Protein AF-A0A645HI47-F1 (afdb_monomer_lite)

Organism: NCBI:txid1076179

Structure (mmCIF, N/CA/C/O backbone):
data_AF-A0A645HI47-F1
#
_entry.id   AF-A0A645HI47-F1
#
loop_
_atom_site.group_PDB
_atom_site.id
_atom_site.type_symbol
_atom_site.label_atom_id
_atom_site.label_alt_id
_atom_site.label_comp_id
_atom_site.label_asym_id
_atom_site.label_entity_id
_atom_site.label_seq_id
_atom_site.pdbx_PDB_ins_code
_atom_site.Cartn_x
_atom_site.Cartn_y
_atom_site.Cartn_z
_atom_site.occupancy
_atom_site.B_iso_or_equiv
_atom_site.auth_seq_id
_atom_site.auth_comp_id
_atom_site.auth_asym_id
_atom_site.auth_atom_id
_atom_site.pdbx_PDB_model_num
ATOM 1 N N . MET A 1 1 ? 8.444 9.941 -6.832 1.00 94.00 1 MET A N 1
ATOM 2 C CA . MET A 1 1 ? 8.733 10.321 -5.433 1.00 94.00 1 MET A CA 1
ATOM 3 C C . MET A 1 1 ? 9.343 9.112 -4.758 1.00 94.00 1 MET A C 1
ATOM 5 O O . MET A 1 1 ? 8.870 8.019 -5.022 1.00 94.00 1 MET A O 1
ATOM 9 N N . ILE A 1 2 ? 10.394 9.292 -3.958 1.00 96.94 2 ILE A N 1
ATOM 10 C CA . ILE A 1 2 ? 11.002 8.192 -3.197 1.00 96.94 2 ILE A CA 1
ATOM 11 C C . ILE A 1 2 ? 10.510 8.281 -1.752 1.00 96.94 2 ILE A C 1
ATOM 13 O O . ILE A 1 2 ? 10.549 9.366 -1.173 1.00 96.94 2 ILE A O 1
ATOM 17 N N . ILE A 1 3 ? 10.036 7.162 -1.205 1.00 96.69 3 ILE A N 1
ATOM 18 C CA . ILE A 1 3 ? 9.585 7.006 0.183 1.00 96.69 3 ILE A CA 1
ATOM 19 C C . ILE A 1 3 ? 10.352 5.831 0.785 1.00 96.69 3 ILE A C 1
ATOM 21 O O . ILE A 1 3 ? 10.407 4.766 0.177 1.00 96.69 3 ILE A O 1
ATOM 25 N N . GLU A 1 4 ? 10.940 6.020 1.963 1.00 96.31 4 GLU A N 1
ATOM 26 C CA . GLU A 1 4 ? 11.703 4.986 2.671 1.00 96.31 4 GLU A CA 1
ATOM 27 C C . GLU A 1 4 ? 11.045 4.715 4.027 1.00 96.31 4 GLU A C 1
ATOM 29 O O . GLU A 1 4 ? 11.007 5.601 4.884 1.00 96.31 4 GLU A O 1
ATOM 34 N N . LYS A 1 5 ? 10.475 3.517 4.200 1.00 93.94 5 LYS A N 1
ATOM 35 C CA . LYS A 1 5 ? 9.763 3.076 5.413 1.00 93.94 5 LYS A CA 1
ATOM 36 C C . LYS A 1 5 ? 9.768 1.555 5.508 1.00 93.94 5 LYS A C 1
ATOM 38 O O . LYS A 1 5 ? 9.758 0.897 4.479 1.00 93.94 5 LYS A O 1
ATOM 43 N N . TYR A 1 6 ? 9.711 1.010 6.725 1.00 93.88 6 TYR A N 1
ATOM 44 C CA . TYR A 1 6 ? 9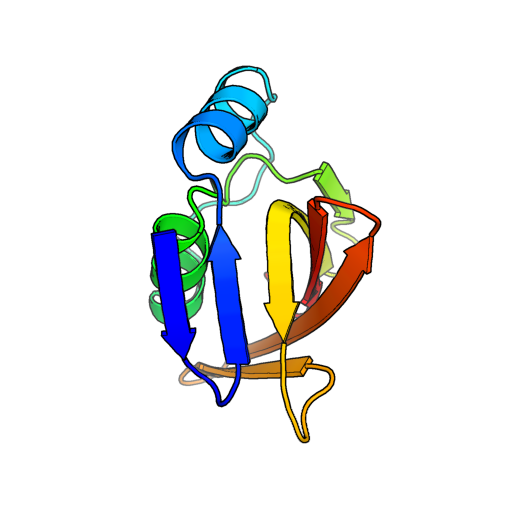.599 -0.440 6.964 1.00 93.88 6 TYR A CA 1
ATOM 45 C C . TYR A 1 6 ? 10.712 -1.271 6.289 1.00 93.88 6 TYR A C 1
ATOM 47 O O . TYR A 1 6 ? 10.477 -2.389 5.844 1.00 93.88 6 TYR A O 1
ATOM 55 N N . ASP A 1 7 ? 11.911 -0.693 6.159 1.00 94.12 7 ASP A N 1
ATOM 56 C CA . ASP A 1 7 ? 13.041 -1.249 5.395 1.00 94.12 7 ASP A CA 1
ATOM 57 C C . ASP A 1 7 ? 12.728 -1.517 3.907 1.00 94.12 7 ASP A C 1
ATOM 59 O O . ASP A 1 7 ? 13.327 -2.377 3.254 1.00 94.12 7 ASP A O 1
ATOM 63 N N . TRP A 1 8 ? 11.790 -0.743 3.361 1.00 96.38 8 TRP A N 1
ATOM 64 C CA . TRP A 1 8 ? 11.462 -0.668 1.946 1.00 96.38 8 TRP A CA 1
ATOM 65 C C . TRP A 1 8 ? 11.764 0.716 1.386 1.00 96.38 8 TRP A C 1
ATOM 67 O O . TRP A 1 8 ? 11.560 1.745 2.036 1.00 96.38 8 TRP A O 1
ATOM 77 N N . LYS A 1 9 ? 12.168 0.732 0.119 1.00 97.50 9 LYS A N 1
ATOM 78 C CA . LYS A 1 9 ? 12.279 1.918 -0.719 1.00 97.50 9 LYS A CA 1
ATOM 79 C C . LYS A 1 9 ? 11.234 1.857 -1.825 1.00 97.50 9 LYS A C 1
ATOM 81 O O . LYS A 1 9 ? 11.327 1.042 -2.741 1.00 97.50 9 LYS A O 1
ATOM 86 N N . PHE A 1 10 ? 10.262 2.757 -1.768 1.00 97.50 10 PHE A N 1
ATOM 87 C CA . PHE A 1 10 ? 9.198 2.892 -2.756 1.00 97.50 10 PHE A CA 1
ATOM 88 C C . PHE A 1 10 ? 9.517 4.041 -3.703 1.00 97.50 10 PHE A C 1
ATOM 90 O O . PHE A 1 10 ? 9.652 5.188 -3.277 1.00 97.50 10 PHE A O 1
ATOM 97 N N . ASN A 1 11 ? 9.613 3.755 -4.997 1.00 98.06 11 ASN A N 1
ATOM 98 C CA . ASN A 1 11 ? 9.690 4.772 -6.034 1.00 98.06 11 ASN A CA 1
ATOM 99 C C . ASN A 1 11 ? 8.332 4.882 -6.722 1.00 98.06 11 ASN A C 1
ATOM 101 O O . ASN A 1 11 ? 7.981 4.031 -7.530 1.00 98.06 11 ASN A O 1
ATOM 105 N N . VAL A 1 12 ? 7.580 5.930 -6.397 1.00 98.19 12 VAL A N 1
ATOM 106 C CA . VAL A 1 12 ? 6.167 6.072 -6.759 1.00 98.19 12 VAL A CA 1
ATOM 107 C C . VAL A 1 12 ? 5.948 7.218 -7.742 1.00 98.19 12 VAL A C 1
ATOM 109 O O . VAL A 1 12 ? 6.380 8.353 -7.508 1.00 98.19 12 VAL A O 1
ATOM 112 N N . ASP A 1 13 ? 5.205 6.964 -8.812 1.00 98.25 13 ASP A N 1
ATOM 113 C CA . ASP A 1 13 ? 4.567 7.997 -9.625 1.00 98.25 13 ASP A CA 1
ATOM 114 C C . ASP A 1 13 ? 3.226 8.384 -8.982 1.00 98.25 13 ASP A C 1
ATOM 116 O O . ASP A 1 13 ? 2.177 7.791 -9.249 1.00 98.25 13 ASP A O 1
ATOM 120 N N . ILE A 1 14 ? 3.275 9.373 -8.086 1.00 97.50 14 ILE A N 1
ATOM 121 C CA . ILE A 1 14 ? 2.115 9.819 -7.299 1.00 97.50 14 ILE A CA 1
ATOM 122 C C . ILE A 1 14 ? 1.001 10.357 -8.197 1.00 97.50 14 ILE A C 1
ATOM 124 O O . ILE A 1 14 ? -0.165 10.043 -7.974 1.00 97.50 14 ILE A O 1
ATOM 128 N N . GLN A 1 15 ? 1.340 11.131 -9.231 1.00 97.12 15 GLN A N 1
ATOM 129 C CA . GLN A 1 15 ? 0.339 11.743 -10.109 1.00 97.12 15 GLN A CA 1
ATOM 130 C C . GLN A 1 15 ? -0.424 10.677 -10.892 1.00 97.12 15 GLN A C 1
ATOM 132 O O . GLN A 1 15 ? -1.655 10.711 -10.962 1.00 97.12 15 GLN A O 1
ATOM 137 N N . LYS A 1 16 ? 0.298 9.699 -11.449 1.00 97.62 16 LYS A N 1
ATOM 138 C CA . LYS A 1 16 ? -0.327 8.607 -12.193 1.00 97.62 16 LYS A CA 1
ATOM 139 C C . LYS A 1 16 ? -1.106 7.666 -11.277 1.00 97.62 16 LYS A C 1
ATOM 141 O O . LYS A 1 16 ? -2.196 7.239 -11.651 1.00 97.62 16 LYS A O 1
ATOM 146 N N . THR A 1 17 ? -0.597 7.405 -10.073 1.00 97.94 17 THR A N 1
ATOM 147 C CA . THR A 1 17 ? -1.306 6.609 -9.062 1.00 97.94 17 THR A CA 1
ATOM 148 C C . THR A 1 17 ? -2.619 7.288 -8.668 1.00 97.94 17 THR A C 1
ATOM 150 O O . THR A 1 17 ? -3.681 6.707 -8.861 1.00 97.94 17 THR A O 1
ATOM 153 N N . GLN A 1 18 ? -2.603 8.558 -8.260 1.00 97.69 18 GLN A N 1
ATOM 154 C CA . GLN A 1 18 ? -3.824 9.290 -7.899 1.00 97.69 18 GLN A CA 1
ATOM 155 C C . GLN A 1 18 ? -4.831 9.379 -9.057 1.00 97.69 18 GLN A C 1
ATOM 157 O O . GLN A 1 18 ? -6.036 9.237 -8.846 1.00 97.69 18 GLN A O 1
ATOM 162 N N . SER A 1 19 ? -4.358 9.563 -10.297 1.00 97.06 19 SER A N 1
ATOM 163 C CA . SER A 1 19 ? -5.224 9.558 -11.483 1.00 97.06 19 SER A CA 1
ATOM 164 C C . SER A 1 19 ? -5.946 8.218 -11.675 1.00 97.06 19 SER A C 1
ATOM 166 O O . SER A 1 19 ? -7.129 8.204 -12.024 1.00 97.06 19 SER A O 1
ATOM 168 N N . MET A 1 20 ? -5.272 7.099 -11.395 1.00 95.56 20 MET A N 1
ATOM 169 C CA . MET A 1 20 ? -5.863 5.761 -11.436 1.00 95.56 20 MET A CA 1
ATOM 170 C C . MET A 1 20 ? -6.994 5.607 -10.406 1.00 95.56 20 MET A C 1
ATOM 172 O O . MET A 1 20 ? -8.079 5.153 -10.768 1.00 95.56 20 MET A O 1
ATOM 176 N N . TYR A 1 21 ? -6.789 6.049 -9.160 1.00 96.75 21 TYR A N 1
ATOM 177 C CA . TYR A 1 21 ? -7.817 6.009 -8.105 1.00 96.75 21 TYR A CA 1
ATOM 178 C C . TYR A 1 21 ? -8.969 6.999 -8.337 1.00 96.75 21 TYR A C 1
ATOM 180 O O . TYR A 1 21 ? -10.114 6.736 -7.955 1.00 96.75 21 TYR A O 1
ATOM 188 N N . GLY A 1 22 ? -8.720 8.116 -9.025 1.00 92.88 22 GLY A N 1
ATOM 189 C CA . GLY A 1 22 ? -9.757 9.082 -9.399 1.00 92.88 22 GLY A CA 1
ATOM 190 C C . GLY A 1 22 ? -10.917 8.456 -10.184 1.00 92.88 22 GLY A C 1
ATOM 191 O O . GLY A 1 22 ? -12.069 8.828 -9.968 1.00 92.88 22 GLY A O 1
ATOM 192 N N . ASN A 1 23 ? -10.628 7.446 -11.009 1.00 89.38 23 ASN A N 1
ATOM 193 C CA . ASN A 1 23 ? -11.606 6.777 -11.873 1.00 89.38 23 ASN A CA 1
ATOM 194 C C . ASN A 1 23 ? -12.290 5.555 -11.234 1.00 89.38 23 ASN A C 1
ATOM 196 O O . ASN A 1 23 ? -13.154 4.945 -11.862 1.00 89.38 23 ASN A O 1
ATOM 200 N N . ARG A 1 24 ? -11.910 5.174 -10.009 1.00 92.56 24 ARG A N 1
ATOM 201 C CA . ARG A 1 24 ? -12.440 3.979 -9.339 1.00 92.56 24 ARG A CA 1
ATOM 202 C C . ARG A 1 24 ? -13.688 4.263 -8.518 1.00 92.56 24 ARG A C 1
ATOM 2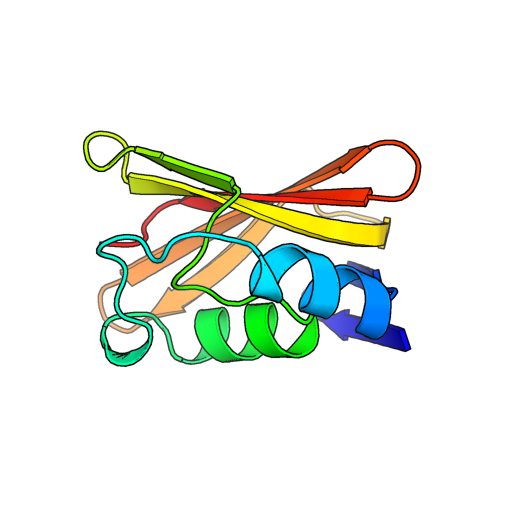04 O O . ARG A 1 24 ? -13.863 5.362 -7.974 1.00 92.56 24 ARG A O 1
ATOM 211 N N . VAL A 1 25 ? -14.528 3.236 -8.420 1.00 91.25 25 VAL A N 1
ATOM 212 C CA . VAL A 1 25 ? -15.717 3.208 -7.565 1.00 91.25 25 VAL A CA 1
ATOM 213 C C . VAL A 1 25 ? -15.278 2.977 -6.121 1.00 91.25 25 VAL A C 1
ATOM 215 O O . VAL A 1 25 ? -14.345 2.221 -5.865 1.00 91.25 25 VAL A O 1
ATOM 218 N N . LYS A 1 26 ? -15.938 3.660 -5.184 1.00 92.75 26 LYS A N 1
ATOM 219 C CA . LYS A 1 26 ? -15.705 3.445 -3.756 1.00 92.75 26 LYS A CA 1
ATOM 220 C C . LYS A 1 26 ? -16.261 2.091 -3.310 1.00 92.75 26 LYS A C 1
ATOM 222 O O . LYS A 1 26 ? -17.356 1.721 -3.724 1.00 92.75 26 LYS A O 1
ATOM 227 N N . SER A 1 27 ? -15.520 1.403 -2.453 1.00 88.94 27 SER A N 1
ATOM 228 C CA . SER A 1 27 ? -15.931 0.191 -1.741 1.00 88.94 27 SER A CA 1
ATOM 229 C C . SER A 1 27 ? -16.444 0.533 -0.338 1.00 88.94 27 SER A C 1
ATOM 231 O O . SER A 1 27 ? -16.327 1.670 0.114 1.00 88.94 27 SER A O 1
ATOM 233 N N . GLU A 1 28 ? -16.990 -0.451 0.377 1.00 88.38 28 GLU A N 1
ATOM 234 C CA . GLU A 1 28 ? -17.458 -0.307 1.769 1.00 88.38 28 GLU A CA 1
ATOM 235 C C . GLU A 1 28 ? -16.306 -0.350 2.797 1.00 88.38 28 GLU A C 1
ATOM 237 O O . GLU A 1 28 ? -16.454 -0.853 3.907 1.00 88.38 28 GLU A O 1
ATOM 242 N N . ILE A 1 29 ? -15.142 0.191 2.430 1.00 88.88 29 ILE A N 1
ATOM 243 C CA . ILE A 1 29 ? -13.986 0.355 3.313 1.00 88.88 29 ILE A CA 1
ATOM 244 C C . ILE A 1 29 ? -13.983 1.803 3.789 1.00 88.88 29 ILE A C 1
ATOM 246 O O . ILE A 1 29 ? -13.962 2.726 2.979 1.00 88.88 29 ILE A O 1
ATOM 250 N N . TYR A 1 30 ? -13.979 2.001 5.104 1.00 89.06 30 TYR A N 1
ATOM 251 C CA . TYR A 1 30 ? -13.992 3.327 5.716 1.00 89.06 30 TYR A CA 1
ATOM 252 C C . TYR A 1 30 ? -12.616 3.664 6.286 1.00 89.06 30 TYR A C 1
ATOM 254 O O . TYR A 1 30 ? -12.176 3.034 7.244 1.00 89.06 30 TYR A O 1
ATOM 262 N N . ALA A 1 31 ? -11.942 4.690 5.758 1.00 89.62 31 ALA A N 1
ATOM 263 C CA . ALA A 1 31 ? -10.591 5.058 6.200 1.00 89.62 31 ALA A CA 1
ATOM 264 C C . ALA A 1 31 ? -10.502 5.294 7.723 1.00 89.62 31 ALA A C 1
ATOM 266 O O . ALA A 1 31 ? -9.559 4.864 8.381 1.00 89.62 31 ALA A O 1
ATOM 267 N N . GLN A 1 32 ? -11.523 5.924 8.310 1.00 91.12 32 GLN A N 1
ATOM 268 C CA . GLN A 1 32 ? -11.593 6.216 9.744 1.00 91.12 32 GLN A CA 1
ATOM 269 C C . GLN A 1 32 ? -11.734 4.979 10.637 1.00 91.12 32 GLN A C 1
ATOM 271 O O . GLN A 1 32 ? -11.499 5.079 11.840 1.00 91.12 32 GLN A O 1
ATOM 276 N N . SER A 1 33 ? -12.159 3.839 10.083 1.00 89.94 33 SER A N 1
ATOM 277 C CA . SER A 1 33 ? -12.227 2.589 10.835 1.00 89.94 33 SER A CA 1
ATOM 278 C C . SER A 1 33 ? -10.924 1.808 10.766 1.00 89.94 33 SER A C 1
ATOM 280 O O . SER A 1 33 ? -10.834 0.796 11.444 1.00 89.94 33 SER A O 1
ATOM 282 N N . GLN A 1 34 ? -9.929 2.239 9.985 1.00 92.25 34 GLN A N 1
ATOM 283 C CA . GLN A 1 34 ? -8.669 1.523 9.783 1.00 92.25 34 GLN A CA 1
ATOM 284 C C . GLN A 1 34 ? -7.548 2.048 10.686 1.00 92.25 34 GLN A C 1
ATOM 286 O O . GLN A 1 34 ? -7.665 3.099 11.320 1.00 92.25 34 GLN A O 1
ATOM 291 N N . LEU A 1 35 ? -6.439 1.301 10.765 1.00 93.81 35 LEU A N 1
ATOM 292 C CA . LEU A 1 35 ? -5.247 1.778 11.466 1.00 93.81 35 LEU A CA 1
ATOM 293 C C . LEU A 1 35 ? -4.748 3.066 10.804 1.00 93.81 35 LEU A C 1
ATOM 295 O O . LEU A 1 35 ? -4.475 3.089 9.606 1.00 93.81 35 LEU A O 1
ATOM 299 N N . THR A 1 36 ? -4.576 4.126 11.596 1.00 94.19 36 THR A N 1
ATOM 300 C CA . THR A 1 36 ? -4.065 5.419 11.111 1.00 94.19 36 THR A CA 1
ATOM 301 C C . THR A 1 36 ? -2.734 5.267 10.377 1.00 94.19 36 THR A C 1
ATOM 303 O O . THR A 1 36 ? -2.481 5.967 9.402 1.00 94.19 36 THR A O 1
ATOM 306 N N . GLU A 1 37 ? -1.893 4.337 10.829 1.00 95.75 37 GLU A N 1
ATOM 307 C CA . GLU A 1 37 ? -0.622 4.010 10.187 1.00 95.75 37 GLU A CA 1
ATOM 308 C C . GLU A 1 37 ? -0.807 3.485 8.756 1.00 95.75 37 GLU A C 1
ATOM 310 O O . GLU A 1 37 ? -0.185 4.023 7.841 1.00 95.75 37 GLU A O 1
ATOM 315 N N . LEU A 1 38 ? -1.729 2.536 8.544 1.00 95.81 38 LEU A N 1
ATOM 316 C CA . LEU A 1 38 ? -2.077 2.024 7.215 1.00 95.81 38 LEU A CA 1
ATOM 317 C C . LEU A 1 38 ? -2.601 3.148 6.318 1.00 95.81 38 LEU A C 1
ATOM 319 O O . LEU A 1 38 ? -2.138 3.313 5.193 1.00 95.81 38 LEU A O 1
ATOM 323 N N . VAL A 1 39 ? -3.550 3.939 6.823 1.00 96.62 39 VAL A N 1
ATOM 324 C CA . VAL A 1 39 ? -4.164 5.037 6.061 1.00 96.62 39 VAL A CA 1
ATOM 325 C C . VAL A 1 39 ? -3.104 6.045 5.619 1.00 96.62 39 VAL A C 1
ATOM 327 O O . VAL A 1 39 ? -3.076 6.452 4.460 1.00 96.62 39 VAL A O 1
ATOM 330 N N . ASN A 1 40 ? -2.199 6.426 6.521 1.00 97.31 40 ASN A N 1
ATOM 331 C CA . ASN A 1 40 ? -1.116 7.350 6.202 1.00 97.31 40 ASN A CA 1
ATOM 332 C C . ASN A 1 40 ? -0.134 6.751 5.194 1.00 97.31 40 ASN A C 1
ATOM 334 O O . ASN A 1 40 ? 0.263 7.442 4.261 1.00 97.31 40 ASN A O 1
ATOM 338 N N . PHE A 1 41 ? 0.228 5.478 5.356 1.00 97.75 41 PHE A N 1
ATOM 339 C CA . PHE A 1 41 ? 1.118 4.789 4.430 1.00 97.75 41 PHE A CA 1
ATOM 340 C C . PHE A 1 41 ? 0.533 4.733 3.013 1.00 97.75 41 PHE A C 1
ATOM 342 O O . PHE A 1 41 ? 1.188 5.164 2.067 1.00 97.75 41 PHE A O 1
ATOM 349 N N . LEU A 1 42 ? -0.723 4.304 2.858 1.00 97.69 42 LEU A N 1
ATOM 350 C CA . LEU A 1 42 ? -1.389 4.271 1.552 1.00 97.69 42 LEU A CA 1
ATOM 351 C C . LEU A 1 42 ? -1.514 5.677 0.940 1.00 97.69 42 LEU A C 1
ATOM 353 O O . LEU A 1 42 ? -1.197 5.871 -0.235 1.00 97.69 42 LEU A O 1
ATOM 357 N N . ASN A 1 43 ? -1.874 6.684 1.740 1.00 97.94 43 ASN A N 1
ATOM 358 C CA . ASN A 1 43 ? -1.956 8.070 1.273 1.00 97.94 43 ASN A CA 1
ATOM 359 C C . ASN A 1 43 ? -0.611 8.600 0.751 1.00 97.94 43 ASN A C 1
ATOM 361 O O . ASN A 1 43 ? -0.581 9.301 -0.263 1.00 97.94 43 ASN A O 1
ATOM 365 N N . GLU A 1 44 ? 0.505 8.266 1.405 1.00 97.75 44 GLU A N 1
ATOM 366 C CA . GLU A 1 44 ? 1.847 8.640 0.943 1.00 97.75 44 GLU A CA 1
ATOM 367 C C . GLU A 1 44 ? 2.197 8.002 -0.406 1.00 97.75 44 GLU A C 1
ATOM 369 O O . GLU A 1 44 ? 2.872 8.630 -1.218 1.00 97.75 44 GLU A O 1
ATOM 374 N N . LEU A 1 45 ? 1.685 6.800 -0.684 1.00 98.06 45 LEU A N 1
ATOM 375 C CA . LEU A 1 45 ? 1.804 6.136 -1.986 1.00 98.06 45 LEU A CA 1
ATOM 376 C C . LEU A 1 45 ? 0.814 6.684 -3.034 1.00 98.06 45 LEU A C 1
ATOM 378 O O . LEU A 1 45 ? 0.827 6.255 -4.186 1.00 98.06 45 LEU A O 1
ATOM 382 N N . GLY A 1 46 ? -0.042 7.643 -2.668 1.00 97.81 46 GLY A N 1
ATOM 383 C CA . GLY A 1 46 ? -1.081 8.191 -3.542 1.00 97.81 46 GLY A CA 1
ATOM 384 C C . GLY A 1 46 ? -2.286 7.265 -3.733 1.00 97.81 46 GLY A C 1
ATOM 385 O O . GLY A 1 46 ? -3.036 7.448 -4.694 1.00 97.81 46 GLY A O 1
ATOM 386 N N . ILE A 1 47 ? -2.456 6.282 -2.847 1.00 98.19 47 ILE A N 1
ATOM 387 C CA . ILE A 1 47 ? -3.541 5.299 -2.854 1.00 98.19 47 ILE A CA 1
ATOM 388 C C . ILE A 1 47 ? -4.733 5.839 -2.059 1.00 98.19 47 ILE A C 1
ATOM 390 O O . ILE A 1 47 ? -4.577 6.308 -0.934 1.00 98.19 47 ILE A O 1
ATOM 394 N N . ASP A 1 48 ? -5.933 5.729 -2.632 1.00 97.31 48 ASP A N 1
ATOM 395 C CA . ASP A 1 48 ? -7.193 5.963 -1.921 1.00 97.31 48 ASP A CA 1
ATOM 396 C C . ASP A 1 48 ? -7.693 4.630 -1.348 1.00 97.31 48 ASP A C 1
ATOM 398 O O . ASP A 1 48 ? -8.129 3.747 -2.092 1.00 97.31 48 ASP A O 1
ATOM 402 N N . ILE A 1 49 ? -7.612 4.486 -0.022 1.00 95.56 49 ILE A N 1
ATOM 403 C CA . ILE A 1 49 ? -7.989 3.266 0.710 1.00 95.56 49 ILE A CA 1
ATOM 404 C C . ILE A 1 49 ? -9.453 2.861 0.479 1.00 95.56 49 ILE A C 1
ATOM 406 O O . ILE A 1 49 ? -9.801 1.690 0.556 1.00 95.56 49 ILE A O 1
ATOM 410 N N . GLU A 1 50 ? -10.331 3.808 0.148 1.00 95.69 50 GLU A N 1
ATOM 411 C CA . GLU A 1 50 ? -11.744 3.506 -0.087 1.00 95.69 50 GLU A CA 1
ATOM 412 C C . GLU A 1 50 ? -11.988 2.957 -1.502 1.00 95.69 50 GLU A C 1
ATOM 414 O O . GLU A 1 50 ? -13.130 2.694 -1.875 1.00 95.69 50 GLU A O 1
ATOM 419 N N . LYS A 1 51 ? -10.945 2.816 -2.329 1.00 96.56 51 LYS A N 1
ATOM 420 C CA . LYS A 1 51 ? -11.042 2.475 -3.756 1.00 96.56 51 LYS A CA 1
ATOM 421 C C . LYS A 1 51 ? -10.031 1.394 -4.185 1.00 96.56 51 LYS A C 1
ATOM 423 O O . LYS A 1 51 ? -9.229 1.638 -5.099 1.00 96.56 51 LYS A O 1
ATOM 428 N N . PRO A 1 52 ? -10.055 0.213 -3.549 1.00 95.56 52 PRO A N 1
ATOM 429 C CA . PRO A 1 52 ? -9.124 -0.868 -3.858 1.00 95.56 52 PRO A CA 1
ATOM 430 C C . PRO A 1 52 ? -9.236 -1.355 -5.310 1.00 95.56 52 PRO A C 1
ATOM 432 O O . PRO A 1 52 ? -10.208 -1.065 -6.010 1.00 95.56 52 PRO A O 1
ATOM 435 N N . ASP A 1 53 ? -8.215 -2.084 -5.763 1.00 93.81 53 ASP A N 1
ATOM 436 C CA . ASP A 1 53 ? -8.284 -2.891 -6.987 1.00 93.81 53 ASP A CA 1
ATOM 437 C C . ASP A 1 53 ? -9.360 -3.969 -6.832 1.00 93.81 53 ASP A C 1
ATOM 439 O O . ASP A 1 53 ? -10.246 -4.105 -7.674 1.00 93.81 53 ASP A O 1
ATOM 443 N N . GLU A 1 54 ? -9.277 -4.702 -5.720 1.00 90.50 54 GLU A N 1
ATOM 444 C CA . GLU A 1 54 ? -10.140 -5.821 -5.364 1.00 90.50 54 GLU A CA 1
ATOM 445 C C . GLU A 1 54 ? -10.386 -5.813 -3.853 1.00 90.50 54 GLU A C 1
ATOM 447 O O . GLU A 1 54 ? -9.498 -5.477 -3.065 1.00 90.50 54 GLU A O 1
ATOM 452 N N . TYR A 1 55 ? -11.599 -6.185 -3.448 1.00 88.31 55 TYR A N 1
ATOM 453 C CA . TYR A 1 55 ? -11.964 -6.341 -2.046 1.00 88.31 55 TYR A CA 1
ATOM 454 C C . TYR A 1 55 ? -12.802 -7.601 -1.867 1.00 88.31 55 TYR A C 1
ATOM 456 O O . TYR A 1 55 ? -13.886 -7.711 -2.445 1.00 88.31 55 TYR A O 1
ATOM 464 N N . ASN A 1 56 ? -12.305 -8.536 -1.055 1.00 79.94 56 ASN A N 1
ATOM 465 C CA . ASN A 1 56 ? -13.046 -9.722 -0.650 1.00 79.94 56 ASN A CA 1
ATOM 466 C C . ASN A 1 56 ? -13.378 -9.652 0.846 1.00 79.94 56 ASN A C 1
ATOM 468 O O . ASN A 1 56 ? -12.534 -9.924 1.701 1.00 79.94 56 ASN A O 1
ATOM 472 N N . SER A 1 57 ? -14.635 -9.326 1.158 1.00 72.81 57 SER A N 1
ATOM 473 C CA . SER A 1 57 ? -15.120 -9.203 2.537 1.00 72.81 57 SER A CA 1
ATOM 474 C C . SER A 1 57 ? -15.016 -10.498 3.345 1.00 72.81 57 SER A C 1
ATOM 476 O O . SER A 1 57 ? -14.899 -10.436 4.564 1.00 72.81 57 SER A O 1
ATOM 478 N N . ASP A 1 58 ? -15.043 -11.663 2.691 1.00 71.62 58 ASP A N 1
ATOM 479 C CA . ASP A 1 58 ? -15.020 -12.958 3.381 1.00 71.62 58 ASP A CA 1
ATOM 480 C C . ASP A 1 58 ? -13.603 -13.365 3.808 1.00 71.62 58 ASP A C 1
ATOM 482 O O . ASP A 1 58 ? -13.443 -14.125 4.764 1.00 71.62 58 ASP A O 1
ATOM 486 N N . LEU A 1 59 ? -12.576 -12.859 3.114 1.00 67.56 59 LEU A N 1
ATOM 487 C CA . LEU A 1 59 ? -11.167 -13.152 3.402 1.00 67.56 59 LEU A CA 1
ATOM 488 C C . LEU A 1 59 ? -10.448 -12.005 4.126 1.00 67.56 59 LEU A C 1
ATOM 490 O O . LEU A 1 59 ? -9.405 -12.226 4.726 1.00 67.56 59 LEU A O 1
ATOM 494 N N . SER A 1 60 ? -11.053 -10.810 4.174 1.00 66.88 60 SER A N 1
ATOM 495 C CA . SER A 1 60 ? -10.407 -9.569 4.646 1.00 66.88 60 SER A CA 1
ATOM 496 C C . SER A 1 60 ? -9.187 -9.167 3.807 1.00 66.88 60 SER A C 1
ATOM 498 O O . SER A 1 60 ? -8.325 -8.426 4.289 1.00 66.88 60 SER A O 1
ATOM 500 N N . ASP A 1 61 ? -9.149 -9.646 2.562 1.00 86.38 61 ASP A N 1
ATOM 501 C CA . ASP A 1 61 ? -8.081 -9.399 1.602 1.00 86.38 61 ASP A CA 1
ATOM 502 C C . ASP A 1 61 ? -8.455 -8.171 0.776 1.00 86.38 61 ASP A C 1
ATOM 504 O O . ASP A 1 61 ? -9.530 -8.108 0.155 1.00 86.38 61 ASP A O 1
ATOM 508 N N . VAL A 1 62 ? -7.570 -7.179 0.780 1.00 94.25 62 VAL A N 1
ATOM 509 C CA . VAL A 1 62 ? -7.743 -5.952 0.008 1.00 94.25 62 VAL A CA 1
ATOM 510 C C . VAL A 1 62 ? -6.513 -5.698 -0.838 1.00 94.25 62 VAL A C 1
ATOM 512 O O . VAL A 1 62 ? -5.403 -5.604 -0.321 1.00 94.25 62 VAL A O 1
ATOM 515 N N . VAL A 1 63 ? -6.712 -5.540 -2.141 1.00 95.50 63 VAL A N 1
ATOM 516 C CA . VAL A 1 63 ? -5.615 -5.325 -3.082 1.00 95.50 63 VAL A CA 1
ATOM 517 C C . VAL A 1 63 ? -5.572 -3.861 -3.493 1.00 95.50 63 VAL A C 1
ATOM 519 O O . VAL A 1 63 ? -6.585 -3.280 -3.885 1.00 95.50 63 VAL A O 1
ATOM 522 N N . TYR A 1 64 ? -4.388 -3.265 -3.428 1.00 97.31 64 TYR A N 1
ATOM 523 C CA . TYR A 1 64 ? -4.109 -1.930 -3.943 1.00 97.31 64 TYR A CA 1
ATOM 524 C C . TYR A 1 64 ? -2.918 -1.966 -4.886 1.00 97.31 64 TYR A C 1
ATOM 526 O O . TYR A 1 64 ? -1.989 -2.743 -4.706 1.00 97.31 64 TYR A O 1
ATOM 534 N N . THR A 1 65 ? -2.886 -1.040 -5.837 1.00 97.62 65 THR A N 1
ATOM 535 C CA . THR A 1 65 ? -1.756 -0.871 -6.748 1.00 97.62 65 THR A CA 1
ATOM 536 C C . THR A 1 65 ? -1.261 0.564 -6.697 1.00 97.62 65 THR A C 1
ATOM 538 O O . THR A 1 65 ? -2.063 1.500 -6.665 1.00 97.62 65 THR A O 1
ATOM 541 N N . PHE A 1 66 ? 0.054 0.759 -6.757 1.00 98.38 66 PHE A N 1
ATOM 542 C CA . PHE A 1 66 ? 0.647 2.039 -7.140 1.00 98.38 66 PHE A CA 1
ATOM 543 C C . PHE A 1 66 ? 1.548 1.882 -8.365 1.00 98.38 66 PHE A C 1
ATOM 545 O O . PHE A 1 66 ? 2.035 0.796 -8.678 1.00 98.38 66 PHE A O 1
ATOM 552 N N . ILE A 1 67 ? 1.769 2.977 -9.089 1.00 98.31 67 ILE A N 1
ATOM 553 C CA . ILE A 1 67 ? 2.643 2.985 -10.264 1.00 98.31 67 ILE A CA 1
ATOM 554 C C . ILE A 1 67 ? 4.069 3.294 -9.830 1.00 98.31 67 ILE A C 1
ATOM 556 O O . ILE A 1 67 ? 4.309 4.335 -9.218 1.00 98.31 67 ILE A O 1
ATOM 560 N N . GLY A 1 68 ? 5.018 2.417 -10.158 1.00 97.75 68 GLY A N 1
ATOM 561 C CA . GLY A 1 68 ? 6.382 2.541 -9.665 1.00 97.75 68 GLY A CA 1
ATOM 562 C C . GLY A 1 68 ? 7.097 1.216 -9.424 1.00 97.75 68 GLY A C 1
ATOM 563 O O . GLY A 1 68 ? 6.859 0.236 -10.129 1.00 97.75 68 GLY A O 1
ATOM 564 N N . SER A 1 69 ? 7.984 1.217 -8.430 1.00 97.56 69 SER A N 1
ATOM 565 C CA . SER A 1 69 ? 8.715 0.044 -7.940 1.00 97.56 69 SER A CA 1
ATOM 566 C C . SER A 1 69 ? 8.879 0.079 -6.419 1.00 97.56 69 SER A C 1
ATOM 568 O O . SER A 1 69 ? 8.828 1.147 -5.802 1.00 97.56 69 SER A O 1
ATOM 570 N N . ALA A 1 70 ? 9.086 -1.090 -5.819 1.00 96.88 70 ALA A N 1
ATOM 571 C CA . ALA A 1 70 ? 9.396 -1.261 -4.406 1.00 96.88 70 ALA A CA 1
ATOM 572 C C . ALA A 1 70 ? 10.616 -2.173 -4.252 1.00 96.88 70 ALA A C 1
ATOM 574 O O . ALA A 1 70 ? 10.695 -3.222 -4.886 1.00 96.88 70 ALA A O 1
ATOM 575 N N . GLU A 1 71 ? 11.567 -1.789 -3.412 1.00 95.81 71 GLU A N 1
ATOM 576 C CA . GLU A 1 71 ? 12.793 -2.551 -3.171 1.00 95.81 71 GLU A CA 1
ATOM 577 C C . GLU A 1 71 ? 12.990 -2.740 -1.667 1.00 95.81 71 GLU A C 1
ATOM 579 O O . GLU A 1 71 ? 12.867 -1.783 -0.904 1.00 95.81 71 GLU A O 1
ATOM 584 N N . SER A 1 72 ? 13.316 -3.961 -1.246 1.00 93.75 72 SER A N 1
ATOM 585 C CA . SER A 1 72 ? 13.798 -4.270 0.101 1.00 93.75 72 SER A CA 1
ATOM 586 C C . SER A 1 72 ? 14.925 -5.290 0.002 1.00 93.75 72 SER A C 1
ATOM 588 O O . SER A 1 72 ? 14.921 -6.147 -0.883 1.00 93.75 72 SER A O 1
ATOM 590 N N . GLU A 1 73 ? 15.904 -5.187 0.898 1.00 84.00 73 GLU A N 1
ATOM 591 C CA . GLU A 1 73 ? 17.018 -6.135 0.967 1.00 84.00 73 GLU A CA 1
ATOM 592 C C . GLU A 1 73 ? 16.634 -7.434 1.691 1.00 84.00 73 GLU A C 1
ATOM 594 O O . GLU A 1 73 ? 17.264 -8.468 1.465 1.00 84.00 73 GLU A O 1
ATOM 599 N N . THR A 1 74 ? 15.615 -7.398 2.558 1.00 77.56 74 THR A N 1
ATOM 600 C CA . THR A 1 74 ? 15.327 -8.497 3.496 1.00 77.56 74 THR A CA 1
ATOM 601 C C . THR A 1 74 ? 13.855 -8.867 3.625 1.00 77.56 74 THR A C 1
ATOM 603 O O . THR A 1 74 ? 13.570 -9.952 4.133 1.00 77.56 74 THR A O 1
ATOM 606 N N . ASN A 1 75 ? 12.926 -8.010 3.191 1.00 75.50 75 ASN A N 1
ATOM 607 C CA . ASN A 1 75 ? 11.509 -8.158 3.522 1.00 75.50 75 ASN A CA 1
ATOM 608 C C . ASN A 1 75 ? 10.660 -8.568 2.314 1.00 75.50 75 ASN A C 1
ATOM 610 O O . ASN A 1 75 ? 10.924 -8.175 1.179 1.00 75.50 75 ASN A O 1
ATOM 614 N N . TYR A 1 76 ? 9.605 -9.335 2.594 1.00 82.25 76 TYR A N 1
ATOM 615 C CA . TYR A 1 76 ? 8.547 -9.693 1.638 1.00 82.25 76 TYR A CA 1
ATOM 616 C C . TYR A 1 76 ? 7.197 -9.051 1.994 1.00 82.25 76 TYR A C 1
ATOM 618 O O . TYR A 1 76 ? 6.341 -8.893 1.124 1.00 82.25 76 TYR A O 1
ATOM 626 N N . GLU A 1 77 ? 7.027 -8.646 3.253 1.00 92.31 77 GLU A N 1
ATOM 627 C CA . GLU A 1 77 ? 5.808 -8.041 3.783 1.00 92.31 77 GLU A CA 1
ATOM 628 C C . GLU A 1 77 ? 6.119 -6.882 4.745 1.00 92.31 77 GLU A C 1
ATOM 630 O O . GLU A 1 77 ? 7.278 -6.645 5.106 1.00 92.31 77 GLU A O 1
ATOM 635 N N . ILE A 1 78 ? 5.079 -6.142 5.124 1.00 95.44 78 ILE A N 1
ATOM 636 C CA . ILE A 1 78 ? 5.094 -5.097 6.151 1.00 95.44 78 ILE A CA 1
ATOM 637 C C . ILE A 1 78 ? 4.025 -5.420 7.182 1.00 95.44 78 ILE A C 1
ATOM 639 O O . ILE A 1 78 ? 2.852 -5.521 6.832 1.00 95.44 78 ILE A O 1
ATOM 643 N N . ASP A 1 79 ? 4.424 -5.462 8.449 1.00 94.50 79 ASP A N 1
ATOM 644 C CA . ASP A 1 79 ? 3.516 -5.672 9.570 1.00 94.50 79 ASP A CA 1
ATOM 645 C C . ASP A 1 79 ? 3.211 -4.363 10.304 1.00 94.50 79 ASP A C 1
ATOM 647 O O . ASP A 1 79 ? 4.116 -3.613 10.679 1.00 94.50 79 ASP A O 1
ATOM 651 N N . MET A 1 80 ? 1.931 -4.118 10.581 1.00 94.62 80 MET A N 1
ATOM 652 C CA . MET A 1 80 ? 1.449 -2.986 11.373 1.00 94.62 80 MET A CA 1
ATOM 653 C C . MET A 1 80 ? 0.615 -3.473 12.560 1.00 94.62 80 MET A C 1
ATOM 655 O O . MET A 1 80 ? -0.264 -4.329 12.427 1.00 94.62 80 MET A O 1
ATOM 659 N N . TYR A 1 81 ? 0.858 -2.881 13.732 1.00 92.81 81 TYR A N 1
ATOM 660 C CA . TYR A 1 81 ? 0.272 -3.318 15.000 1.00 92.81 81 TYR A CA 1
ATOM 661 C C . TYR A 1 81 ? -0.567 -2.207 15.639 1.00 92.81 81 TYR A C 1
ATOM 663 O O . TYR A 1 81 ? -0.080 -1.122 15.953 1.00 92.81 81 TYR A O 1
ATOM 671 N N . GLY A 1 82 ? -1.841 -2.502 15.889 1.00 87.38 82 GLY A N 1
ATOM 672 C CA . GLY A 1 82 ? -2.741 -1.703 16.715 1.00 87.38 82 GLY A CA 1
ATOM 673 C C . GLY A 1 82 ? -3.053 -2.394 18.042 1.00 87.38 82 GLY A C 1
ATOM 674 O O . GLY A 1 82 ? -2.711 -3.552 18.257 1.00 87.38 82 GLY A O 1
ATOM 675 N N . LYS A 1 83 ? -3.765 -1.696 18.937 1.00 85.06 83 LYS A N 1
ATOM 676 C CA . LYS A 1 83 ? -4.092 -2.192 20.290 1.00 85.06 83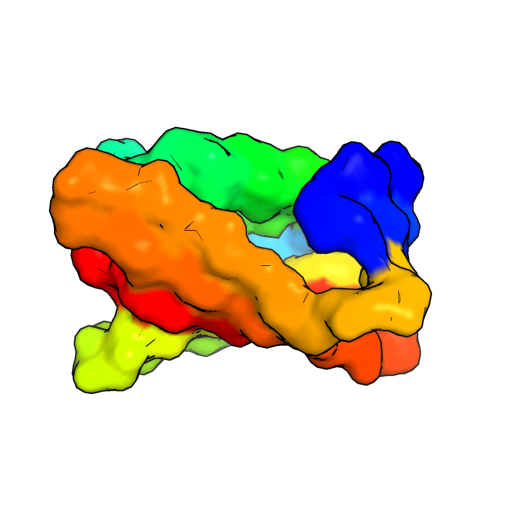 LYS A CA 1
ATOM 677 C C . LYS A 1 83 ? -4.744 -3.588 20.302 1.00 85.06 83 LYS A C 1
ATOM 679 O O . LYS A 1 83 ? -4.502 -4.352 21.227 1.00 85.06 83 LYS A O 1
ATOM 684 N N . GLU A 1 84 ? -5.555 -3.900 19.291 1.00 85.38 84 GLU A N 1
ATOM 685 C CA . GLU A 1 84 ? -6.265 -5.183 19.129 1.00 85.38 84 GLU A CA 1
ATOM 686 C C . GLU A 1 84 ? -6.327 -5.606 17.651 1.00 85.38 84 GLU A C 1
ATOM 688 O O . GLU A 1 84 ? -7.247 -6.299 17.224 1.00 85.38 84 GLU A O 1
ATOM 693 N N . ARG A 1 85 ? -5.390 -5.115 16.832 1.00 85.19 85 ARG A N 1
ATOM 694 C CA . ARG A 1 85 ? -5.408 -5.317 15.381 1.00 85.19 85 ARG A CA 1
ATOM 695 C C . ARG A 1 85 ? -4.014 -5.577 14.851 1.00 85.19 85 ARG A C 1
ATOM 697 O O . ARG A 1 85 ? -3.051 -4.987 15.332 1.00 85.19 85 ARG A O 1
ATOM 704 N N . PHE A 1 86 ? -3.951 -6.419 13.836 1.00 91.62 86 PHE A N 1
ATOM 705 C CA . PHE A 1 86 ? -2.745 -6.757 13.105 1.00 91.62 8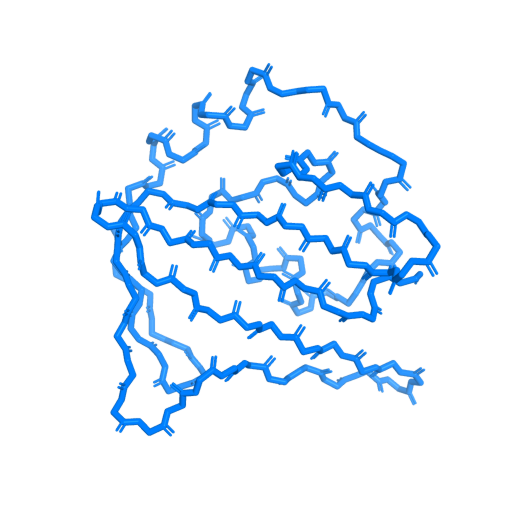6 PHE A CA 1
ATOM 706 C C . PHE A 1 86 ? -3.060 -6.658 11.618 1.00 91.62 86 PHE A C 1
ATOM 708 O O . PHE A 1 86 ? -4.078 -7.193 11.179 1.00 91.62 86 PHE A O 1
ATOM 715 N N . ILE A 1 87 ? -2.216 -5.940 10.885 1.00 93.56 87 ILE A N 1
ATOM 716 C CA . ILE A 1 87 ? -2.301 -5.799 9.434 1.00 93.56 87 ILE A CA 1
ATOM 717 C C . ILE A 1 87 ? -0.971 -6.267 8.860 1.00 93.56 87 ILE A C 1
ATOM 719 O O . ILE A 1 87 ? 0.067 -5.772 9.291 1.00 93.56 87 ILE A O 1
ATOM 723 N N . SER A 1 88 ? -1.017 -7.182 7.894 1.00 95.00 88 SER A N 1
ATOM 724 C CA . SER A 1 88 ? 0.141 -7.540 7.067 1.00 95.00 88 SER A CA 1
ATOM 725 C C . SER A 1 88 ? -0.107 -7.056 5.641 1.00 95.00 88 SER A C 1
ATOM 727 O O . SER A 1 88 ? -1.233 -7.119 5.142 1.00 95.00 88 SER A O 1
ATOM 729 N N . ILE A 1 89 ? 0.933 -6.520 5.008 1.00 96.31 89 ILE A N 1
ATOM 730 C CA . ILE A 1 89 ? 0.918 -6.054 3.624 1.00 96.31 89 ILE A CA 1
ATOM 731 C C . ILE A 1 89 ? 1.983 -6.815 2.849 1.00 96.31 89 ILE A C 1
ATOM 733 O O . ILE A 1 89 ? 3.172 -6.564 3.040 1.00 96.31 89 ILE A O 1
ATOM 737 N N . VAL A 1 90 ? 1.571 -7.680 1.929 1.00 95.62 90 VAL A N 1
ATOM 738 C CA . VAL A 1 90 ? 2.489 -8.383 1.027 1.00 95.62 90 VAL A CA 1
ATOM 739 C C . VAL A 1 90 ? 2.709 -7.550 -0.233 1.00 95.62 90 VAL A C 1
ATOM 741 O O . VAL A 1 90 ? 1.767 -6.990 -0.799 1.00 95.62 90 VAL A O 1
ATOM 744 N N . ILE A 1 91 ? 3.968 -7.438 -0.665 1.00 95.88 91 ILE A N 1
ATOM 745 C CA . ILE A 1 91 ? 4.378 -6.526 -1.738 1.00 95.88 91 ILE A CA 1
ATOM 746 C C . ILE A 1 91 ? 4.844 -7.312 -2.961 1.00 95.88 91 ILE A C 1
ATOM 748 O O . ILE A 1 91 ? 5.806 -8.077 -2.901 1.00 95.88 91 ILE A O 1
ATOM 752 N N . TYR A 1 92 ? 4.226 -7.042 -4.111 1.00 94.50 92 TYR A N 1
ATOM 753 C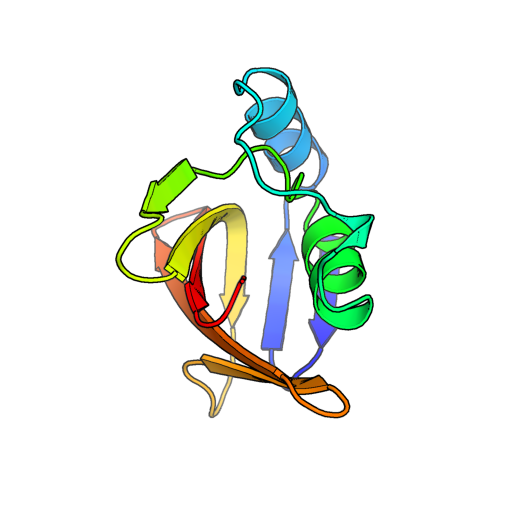 CA . TYR A 1 92 ? 4.577 -7.674 -5.380 1.00 94.50 92 TYR A CA 1
ATOM 754 C C . TYR A 1 92 ? 4.929 -6.625 -6.432 1.00 94.50 92 TYR A C 1
ATOM 756 O O . TYR A 1 92 ? 4.103 -5.802 -6.825 1.00 94.50 92 TYR A O 1
ATOM 764 N N . ASN A 1 93 ? 6.159 -6.675 -6.944 1.00 93.31 93 ASN A N 1
ATOM 765 C CA . ASN A 1 93 ? 6.553 -5.860 -8.090 1.00 93.31 93 ASN A CA 1
ATOM 766 C C . ASN A 1 93 ? 6.003 -6.462 -9.386 1.00 93.31 93 ASN A C 1
ATOM 768 O O . ASN A 1 93 ? 6.224 -7.636 -9.679 1.00 93.31 93 ASN A O 1
ATOM 772 N N . ASN A 1 94 ? 5.366 -5.632 -10.208 1.00 91.38 94 ASN A N 1
ATOM 773 C CA . ASN A 1 94 ? 4.896 -6.000 -11.536 1.00 91.38 94 ASN A CA 1
ATOM 774 C C . ASN A 1 94 ? 5.227 -4.893 -12.545 1.00 91.38 94 ASN A C 1
ATOM 776 O O . ASN A 1 94 ? 4.508 -3.901 -12.632 1.00 91.38 94 ASN A O 1
ATOM 780 N N . ASN A 1 95 ? 6.330 -5.064 -13.285 1.00 90.25 95 ASN A N 1
ATOM 781 C CA . ASN A 1 95 ? 6.802 -4.231 -14.403 1.00 90.25 95 ASN A CA 1
ATOM 782 C C . ASN A 1 95 ? 6.188 -2.817 -14.495 1.00 90.25 95 ASN A C 1
ATOM 784 O O . ASN A 1 95 ? 5.338 -2.538 -15.341 1.00 90.25 95 ASN A O 1
ATOM 788 N N . GLY A 1 96 ? 6.669 -1.908 -13.640 1.00 94.38 96 GLY A N 1
ATOM 789 C CA . GLY A 1 96 ? 6.241 -0.503 -13.611 1.00 94.38 96 GLY A CA 1
ATOM 790 C C . GLY A 1 96 ? 5.047 -0.210 -12.697 1.00 94.38 96 GLY A C 1
ATOM 791 O O . GLY A 1 96 ? 4.546 0.914 -12.693 1.00 94.38 96 GLY A O 1
ATOM 792 N N . SER A 1 97 ? 4.600 -1.190 -11.922 1.00 97.19 97 SER A N 1
ATOM 793 C CA . SER A 1 97 ? 3.616 -1.061 -10.852 1.00 97.19 97 SER A CA 1
ATOM 794 C C . SER A 1 97 ? 3.962 -1.986 -9.688 1.00 97.19 97 SER A C 1
ATOM 796 O O . SER A 1 97 ? 4.764 -2.911 -9.830 1.00 97.19 97 SER A O 1
ATOM 798 N N . VAL A 1 98 ? 3.355 -1.730 -8.539 1.00 97.81 98 VAL A N 1
ATOM 799 C CA . VAL A 1 98 ? 3.502 -2.541 -7.334 1.00 97.81 98 VAL A CA 1
ATOM 800 C C . VAL A 1 98 ? 2.124 -2.806 -6.767 1.00 97.81 98 VAL A C 1
ATOM 802 O O . VAL A 1 98 ? 1.356 -1.867 -6.564 1.00 97.81 98 VAL A O 1
ATOM 805 N N . MET A 1 99 ? 1.844 -4.079 -6.518 1.00 97.19 99 MET A N 1
ATOM 806 C CA . MET A 1 99 ? 0.635 -4.551 -5.863 1.00 97.19 99 MET A CA 1
ATOM 807 C C . MET A 1 99 ? 0.906 -4.730 -4.368 1.00 97.19 99 MET A C 1
ATOM 809 O O . MET A 1 99 ? 1.936 -5.284 -3.980 1.00 97.19 99 MET A O 1
ATOM 813 N N . LEU A 1 100 ? -0.024 -4.250 -3.554 1.00 96.81 100 LEU A N 1
ATOM 814 C CA . LEU A 1 100 ? -0.073 -4.369 -2.107 1.00 96.81 100 LEU A CA 1
ATOM 815 C C . LEU A 1 100 ? -1.295 -5.211 -1.764 1.00 96.81 100 LEU A C 1
ATOM 817 O O . LEU A 1 100 ? -2.425 -4.769 -1.969 1.00 96.81 100 LEU A O 1
ATOM 821 N N . GLU A 1 101 ? -1.068 -6.412 -1.261 1.00 95.62 101 GLU A N 1
ATOM 822 C CA . GLU A 1 101 ? -2.125 -7.283 -0.758 1.00 95.62 101 GLU A CA 1
ATOM 823 C C . GLU A 1 101 ? -2.190 -7.118 0.759 1.00 95.62 101 GLU A C 1
ATOM 825 O O . GLU A 1 101 ? -1.231 -7.427 1.465 1.00 95.62 101 GLU A O 1
ATOM 830 N N . VAL A 1 102 ? -3.282 -6.534 1.246 1.00 95.31 102 VAL A N 1
ATOM 831 C CA . VAL A 1 102 ? -3.455 -6.131 2.641 1.00 95.31 102 VAL A CA 1
ATOM 832 C C . VAL A 1 102 ? -4.405 -7.093 3.339 1.00 95.31 102 VAL A C 1
ATOM 834 O O . VAL A 1 102 ? -5.561 -7.228 2.943 1.00 95.31 102 VAL A O 1
ATOM 837 N N . PHE A 1 103 ? -3.923 -7.690 4.424 1.00 92.75 103 PHE A N 1
ATOM 838 C CA . PHE A 1 103 ? -4.657 -8.612 5.282 1.00 92.75 103 PHE A CA 1
ATOM 839 C C . PHE A 1 103 ? -5.038 -7.944 6.604 1.00 92.75 103 PHE A C 1
ATOM 841 O O . PHE A 1 103 ? -4.291 -7.126 7.143 1.00 92.75 103 PHE A O 1
ATOM 848 N N . GLY A 1 104 ? -6.184 -8.328 7.172 1.00 90.38 104 GLY A N 1
ATOM 849 C CA . GLY A 1 104 ? -6.612 -7.868 8.501 1.00 90.38 104 GLY A CA 1
ATOM 850 C C . GLY A 1 104 ? -7.352 -6.524 8.516 1.00 90.38 104 GLY A C 1
ATOM 851 O O . GLY A 1 104 ? -7.543 -5.940 9.587 1.00 90.38 104 GLY A O 1
ATOM 852 N N . MET A 1 105 ? -7.803 -6.040 7.351 1.00 86.25 105 MET A N 1
ATOM 853 C CA . MET A 1 105 ? -8.691 -4.877 7.239 1.00 86.25 105 MET A CA 1
ATOM 854 C C . MET A 1 105 ? -10.142 -5.278 7.565 1.00 86.25 105 MET A C 1
ATOM 856 O O . MET A 1 105 ? -10.900 -5.634 6.669 1.00 86.25 105 MET A O 1
ATOM 860 N N . ASN A 1 106 ? -10.521 -5.209 8.849 1.00 70.81 106 ASN A N 1
ATOM 861 C CA . ASN A 1 106 ? -11.895 -5.406 9.352 1.00 70.81 106 ASN A CA 1
ATOM 862 C C . ASN A 1 106 ? -12.466 -4.148 10.028 1.00 70.81 106 ASN A C 1
ATOM 864 O O . ASN A 1 106 ? -11.771 -3.522 10.872 1.00 70.81 106 ASN A O 1
#

Secondary structure (DSSP, 8-state):
-EEEETTEEEEE-HHHHHHHHHTSPPPS--GGGS-HHHHHHHHHTT--TTS-SEEETTTTEEEEEEEEEEE-SS-SEEEEEETTEEEEEEEEEETTEEEEEEE---

Foldseek 3Di:
DWDAPQQKTWDFPLVVQLVVQVPFDFDPADLVLDDPVVS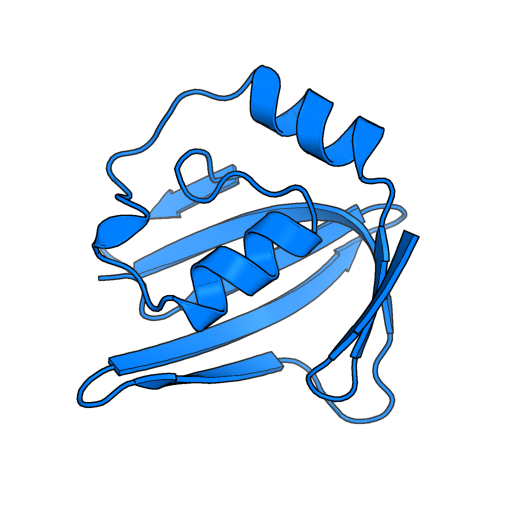VVCVVNNHDRRGFPDQDPVQQKTKHKTFTDMDHPDDQWHWDDDPPFIKIWGWDDDDRMIMTIIHGRD

Radius of gyration: 12.87 Å; chains: 1; bounding box: 34×25×35 Å

Sequence (106 aa):
MIIEKYDWKFNVDIQKTQSMYGNRVKSEIYAQSQLTELVNFLNELGIDIEKPDEYNSDLSDVVYTFIGSAESETNYEIDMYGKERFISIVIYNNNGSVMLEVFGMN

pLDDT: mean 92.55, std 6.82, range [66.88, 98.38]